Protein 1NU2 (pdb70)

Secondary structure (DSSP, 8-state):
-----HHHHHHHHSTT-EEEEEEEEEEEE-SSS--HHHHHHHHHHHHHHHHHHHTTT--PEEEEEEEETTEEEEEETTT--EEEEE-GGGEEEEEE-TT-TTEEEEEESSTT--EEEEEEESS-SHHHHHHHHHHHHHHHH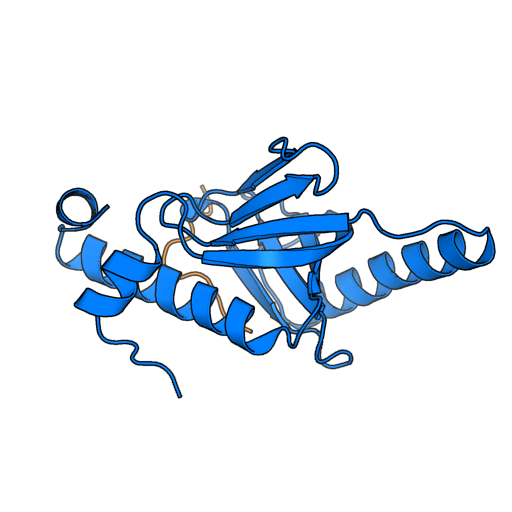HHHTT-HHHH-/-EE-TT----

Organism: Mus musculus (NCBI:txid10090)

InterPro domains:
  IPR006020 PTB/PI domain [PF00640] (61-167)
  IPR006020 PTB/PI domain [PS01179] (37-169)
  IPR006020 PTB/PI domain [SM00462] (37-171)
  IPR011993 PH-like domain superfamily [G3DSA:2.30.29.30] (23-174)
  IPR048559 Disabled homolog 1/2, sulfatide-binding motif [PF21792] (27-50)
  IPR048561 Disabled, phosphotyrosine-binding domain [cd01215] (25-174)

Sequence (162 aa):
GQDRSEATLIKRFKGEGVRYKAKLIGIDEVSAARGDKLCQDSMMKLKGVVAGARSKGEHKQKIFLT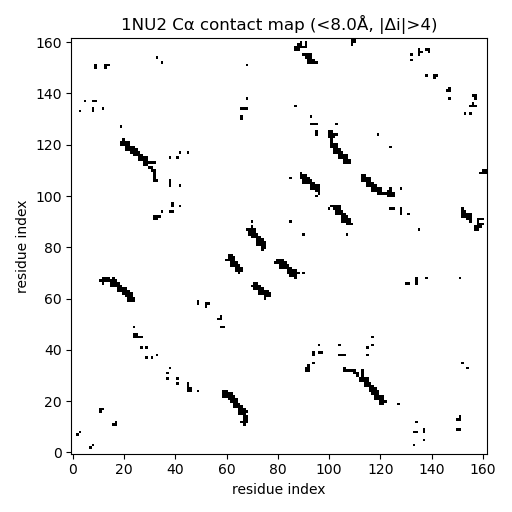ISFGGIKIFDEKTGALQHHHAVHEISYIAKDITDHRAFGYVCGKEGNHRFVAIKTAQAAEPVILDLRDLFQLIYELKQREELEKKANFDNPVYRKT

Structure (mmCIF, N/CA/C/O backbone):
data_1NU2
#
_entry.id   1NU2
#
_cell.length_a   36.270
_cell.length_b   45.984
_cell.length_c   89.808
_cell.angle_alpha   90.00
_cell.angle_beta   90.00
_cell.angle_gamma   90.00
#
_symmetry.space_group_name_H-M   'P 21 21 21'
#
loop_
_entity.id
_entity.type
_entity.pdbx_description
1 polymer 'Disabled homolog 1'
2 polymer 'peptide derived from murine Apolipoprotein E Receptor-2'
3 non-polymer D-MYO-INOSITOL-1,4,5-TRIPHOSPHATE
4 water water
#
loop_
_atom_site.group_PDB
_atom_site.id
_atom_site.type_symbol
_atom_site.label_atom_id
_atom_site.label_alt_id
_atom_site.label_comp_id
_atom_site.label_asym_id
_atom_site.label_entity_id
_atom_site.label_seq_id
_atom_site.pdbx_PDB_ins_code
_atom_site.Cartn_x
_atom_site.Cartn_y
_atom_site.Cartn_z
_atom_site.occupancy
_atom_site.B_iso_or_equiv
_atom_site.auth_seq_id
_atom_site.auth_comp_id
_atom_site.auth_asym_id
_atom_site.auth_atom_id
_atom_site.pdbx_PDB_model_num
ATOM 1 N N . GLY A 1 1 ? -16.846 6.763 12.930 1.00 35.66 23 GLY A N 1
ATOM 2 C CA . GLY A 1 1 ? -17.358 5.368 13.048 1.00 35.52 23 GLY A CA 1
ATOM 3 C C . GLY A 1 1 ? -17.365 4.656 11.709 1.00 36.12 23 GLY A C 1
ATOM 4 O O . GLY A 1 1 ? -18.395 4.570 11.036 1.00 35.69 23 GLY A O 1
ATOM 5 N N . GLN A 1 2 ? -16.210 4.136 11.317 1.00 35.61 24 GLN A N 1
ATOM 6 C CA . GLN A 1 2 ? -16.100 3.440 10.043 1.00 36.36 24 GLN A CA 1
ATOM 7 C C . GLN A 1 2 ? -16.441 1.966 10.159 1.00 33.70 24 GLN A C 1
ATOM 8 O O . GLN A 1 2 ? -16.365 1.380 11.238 1.00 34.35 24 GLN A O 1
ATOM 14 N N . ASP A 1 3 ? -16.832 1.376 9.037 1.00 33.02 25 ASP A N 1
ATOM 15 C CA . ASP A 1 3 ? -17.165 -0.038 8.991 1.00 31.63 25 ASP A CA 1
ATOM 16 C C . ASP A 1 3 ? -15.850 -0.814 8.958 1.00 29.49 25 ASP A C 1
ATOM 17 O O . ASP A 1 3 ? -14.985 -0.544 8.124 1.00 27.73 25 ASP A O 1
ATOM 22 N N . ARG A 1 4 ? -15.693 -1.765 9.871 1.00 26.62 26 ARG A N 1
ATOM 23 C CA . ARG A 1 4 ? -14.465 -2.543 9.924 1.00 25.77 26 ARG A CA 1
ATOM 24 C C . ARG A 1 4 ? -14.691 -4.017 9.619 1.00 23.40 26 ARG A C 1
ATOM 25 O O . ARG A 1 4 ? -13.970 -4.881 10.116 1.00 23.83 26 ARG A O 1
ATOM 33 N N . SER A 1 5 ? -15.698 -4.307 8.804 1.00 23.56 27 SER A N 1
ATOM 34 C CA . SER A 1 5 ? -15.974 -5.689 8.442 1.00 23.40 27 SER A CA 1
ATOM 35 C C . SER A 1 5 ? -14.800 -6.214 7.620 1.00 22.55 27 SER A C 1
ATOM 36 O O . SER A 1 5 ? -14.041 -5.439 7.036 1.00 20.48 27 SER A O 1
ATOM 39 N N . GLU A 1 6 ? -14.654 -7.531 7.572 1.00 22.69 28 GLU A N 1
ATOM 40 C CA . GLU A 1 6 ? -13.556 -8.139 6.833 1.00 22.97 28 GLU A CA 1
ATOM 41 C C . GLU A 1 6 ? -13.517 -7.733 5.357 1.00 21.59 28 GLU A C 1
ATOM 42 O O . GLU A 1 6 ? -12.466 -7.350 4.841 1.00 19.77 28 GLU A O 1
ATOM 48 N N . ALA A 1 7 ? -14.658 -7.816 4.678 1.00 20.91 29 ALA A N 1
ATOM 49 C CA . ALA A 1 7 ? -14.715 -7.465 3.263 1.00 21.13 29 ALA A CA 1
ATOM 50 C C . ALA A 1 7 ? -14.330 -6.005 3.036 1.00 20.92 29 ALA A C 1
ATOM 51 O O . ALA A 1 7 ? -13.641 -5.683 2.076 1.00 20.51 29 ALA A O 1
ATOM 53 N N . THR A 1 8 ? -14.763 -5.125 3.931 1.00 20.41 30 THR A N 1
ATOM 54 C CA . THR A 1 8 ? -14.451 -3.704 3.802 1.00 20.06 30 THR A CA 1
ATOM 55 C C . THR A 1 8 ? -12.967 -3.458 4.033 1.00 18.99 30 THR A C 1
ATOM 56 O O . THR A 1 8 ? -12.334 -2.718 3.281 1.00 20.24 30 THR A O 1
ATOM 60 N N . LEU A 1 9 ? -12.414 -4.075 5.073 1.00 15.77 31 LEU A N 1
ATOM 61 C CA . LEU A 1 9 ? -10.997 -3.913 5.377 1.00 16.61 31 LEU A CA 1
ATOM 62 C C . LEU A 1 9 ? -10.149 -4.397 4.206 1.00 15.89 31 LEU A C 1
ATOM 63 O O . LEU A 1 9 ? -9.167 -3.762 3.843 1.00 14.51 31 LEU A O 1
ATOM 68 N N . ILE A 1 10 ? -10.526 -5.524 3.613 1.00 15.94 32 ILE A N 1
ATOM 69 C CA . ILE A 1 10 ? -9.766 -6.049 2.489 1.00 17.04 32 ILE A CA 1
ATOM 70 C C . ILE A 1 10 ? -9.696 -5.020 1.365 1.00 17.76 32 ILE A C 1
ATOM 71 O O . ILE A 1 10 ? -8.624 -4.763 0.821 1.00 16.41 32 ILE A O 1
ATOM 76 N N . LYS A 1 11 ? -10.834 -4.425 1.014 1.00 18.80 33 LYS A N 1
ATOM 77 C CA . LYS A 1 11 ? -10.843 -3.420 -0.047 1.00 19.20 33 LYS A CA 1
ATOM 78 C C . LYS A 1 11 ? -10.044 -2.198 0.389 1.00 18.97 33 LYS A C 1
ATOM 79 O O . LYS A 1 11 ? -9.370 -1.551 -0.419 1.00 18.46 33 LYS A O 1
ATOM 85 N N . ARG A 1 12 ? -10.090 -1.911 1.684 1.00 18.66 34 ARG A N 1
ATOM 86 C CA . ARG A 1 12 ? -9.380 -0.770 2.236 1.00 16.46 34 ARG A CA 1
ATOM 87 C C . ARG A 1 12 ? -7.855 -0.900 2.125 1.00 16.88 34 ARG A C 1
ATOM 88 O O . ARG A 1 12 ? -7.180 0.040 1.713 1.00 14.61 34 ARG A O 1
ATOM 96 N N . PHE A 1 13 ? -7.314 -2.073 2.453 1.00 15.82 35 PHE A N 1
ATOM 97 C CA . PHE A 1 13 ? -5.864 -2.271 2.430 1.00 16.42 35 PHE A CA 1
ATOM 98 C C . PHE A 1 13 ? -5.229 -2.838 1.154 1.00 17.85 35 PHE A C 1
ATOM 99 O O . PHE A 1 13 ? -4.006 -2.867 1.028 1.00 18.19 35 PHE A O 1
ATOM 107 N N . LYS A 1 14 ? -6.039 -3.274 0.203 1.00 19.72 36 LYS A N 1
ATOM 108 C CA . LYS A 1 14 ? -5.492 -3.832 -1.028 1.00 21.09 36 LYS A CA 1
ATOM 109 C C . LYS A 1 14 ? -4.839 -2.753 -1.892 1.00 21.02 36 LYS A C 1
ATOM 110 O O . LYS A 1 14 ? -5.189 -1.574 -1.802 1.00 21.22 36 LYS A O 1
ATOM 116 N N . GLY A 1 15 ? -3.884 -3.164 -2.722 1.00 20.16 37 GLY A N 1
ATOM 117 C CA . GLY A 1 15 ? -3.209 -2.223 -3.600 1.00 21.01 37 GLY A CA 1
ATOM 118 C C . GLY A 1 15 ? -2.423 -1.165 -2.853 1.00 19.67 37 GLY A C 1
ATOM 119 O O . GLY A 1 15 ? -1.619 -1.482 -1.974 1.00 20.59 37 GLY A O 1
ATOM 120 N N . GLU A 1 16 ? -2.652 0.098 -3.198 1.00 19.17 38 GLU A N 1
ATOM 121 C CA . GLU A 1 16 ? -1.953 1.200 -2.544 1.00 20.18 38 GLU A CA 1
ATOM 122 C C . GLU A 1 16 ? -2.387 1.352 -1.088 1.00 17.41 38 GLU A C 1
ATOM 123 O O . GLU A 1 16 ? -1.663 1.921 -0.272 1.00 17.20 38 GLU A O 1
ATOM 129 N N . GLY A 1 17 ? -3.572 0.847 -0.771 1.00 15.58 39 GLY A N 1
ATOM 130 C CA . GLY A 1 17 ? -4.065 0.923 0.593 1.00 15.58 39 GLY A CA 1
ATOM 131 C C . GLY A 1 17 ? -4.549 2.290 1.028 1.00 15.13 39 GLY A C 1
ATOM 132 O O . GLY A 1 17 ? -5.074 3.058 0.224 1.00 14.03 39 GLY A O 1
ATOM 133 N N . VAL A 1 18 ? -4.355 2.599 2.307 1.00 14.19 40 VAL A N 1
ATOM 134 C CA . VAL A 1 18 ? -4.797 3.876 2.869 1.00 15.75 40 VAL A CA 1
ATOM 135 C C . VAL A 1 18 ? -3.648 4.873 2.960 1.00 14.87 40 VAL A C 1
ATOM 136 O O . VAL A 1 18 ? -2.587 4.555 3.485 1.00 14.62 40 VAL A O 1
ATOM 140 N N . ARG A 1 19 ? -3.857 6.087 2.461 1.00 14.73 41 ARG A N 1
ATOM 141 C CA . ARG A 1 19 ? -2.796 7.089 2.489 1.00 15.18 41 ARG A CA 1
ATOM 142 C C . ARG A 1 19 ? -3.090 8.210 3.480 1.00 13.85 41 ARG A C 1
ATOM 143 O O . ARG A 1 19 ? -4.208 8.714 3.540 1.00 13.11 41 ARG A O 1
ATOM 151 N N . TYR A 1 20 ? -2.078 8.581 4.260 1.00 12.51 42 TYR A N 1
ATOM 152 C CA . TYR A 1 20 ? -2.201 9.643 5.257 1.00 14.88 42 TYR A CA 1
ATOM 153 C C . TYR A 1 20 ? -1.113 10.694 5.106 1.00 16.14 42 TYR A C 1
ATOM 154 O O . TYR A 1 20 ? 0.051 10.366 4.860 1.00 16.49 42 TYR A O 1
ATOM 163 N N . LYS A 1 21 ? -1.498 11.957 5.263 1.00 15.63 43 LYS A N 1
ATOM 164 C CA . LYS A 1 21 ? -0.552 13.061 5.180 1.00 16.26 43 LYS A CA 1
ATOM 165 C C . LYS A 1 21 ? 0.134 13.176 6.545 1.00 14.77 43 LYS A C 1
ATOM 166 O O . LYS A 1 21 ? -0.504 13.006 7.585 1.00 15.03 43 LYS A O 1
ATOM 172 N N . ALA A 1 22 ? 1.434 13.452 6.546 1.00 15.42 44 ALA A N 1
ATOM 173 C CA . ALA A 1 22 ? 2.168 13.554 7.801 1.00 15.23 44 ALA A CA 1
ATOM 174 C C . ALA A 1 22 ? 3.568 14.127 7.630 1.00 15.88 44 ALA A C 1
ATOM 175 O O . ALA A 1 22 ? 3.940 14.598 6.557 1.00 14.74 44 ALA A O 1
ATOM 177 N N . LYS A 1 23 ? 4.332 14.082 8.716 1.00 16.26 45 LYS A N 1
ATOM 178 C CA . LYS A 1 23 ? 5.704 14.559 8.729 1.00 16.05 45 LYS A CA 1
ATOM 179 C C . LYS A 1 23 ? 6.521 13.524 9.480 1.00 16.63 45 LYS A C 1
ATOM 180 O O . LYS A 1 23 ? 6.046 12.938 10.450 1.00 15.32 45 LYS A O 1
ATOM 186 N N . LEU A 1 24 ? 7.740 13.278 9.013 1.00 15.97 46 LEU A N 1
ATOM 187 C CA . LEU A 1 24 ? 8.603 12.306 9.662 1.00 17.52 46 LEU A CA 1
ATOM 188 C C . LEU A 1 24 ? 9.300 12.971 10.837 1.00 17.22 46 LEU A C 1
ATOM 189 O O . LEU A 1 24 ? 10.008 13.957 10.664 1.00 17.82 46 LEU A O 1
ATOM 194 N N . ILE A 1 25 ? 9.082 12.448 12.037 1.00 16.28 47 ILE A N 1
ATOM 195 C CA . ILE A 1 25 ? 9.735 13.012 13.211 1.00 16.61 47 ILE A CA 1
ATOM 196 C C . ILE A 1 25 ? 11.182 12.530 13.202 1.00 16.29 47 ILE A C 1
ATOM 197 O O . ILE A 1 25 ? 12.106 13.322 13.383 1.00 14.99 47 ILE A O 1
ATOM 202 N N . GLY A 1 26 ? 11.369 11.231 12.969 1.00 16.56 48 GLY A N 1
ATOM 203 C CA . GLY A 1 26 ? 12.706 10.671 12.919 1.00 16.22 48 GLY A CA 1
ATOM 204 C C . GLY A 1 26 ? 12.714 9.169 13.121 1.00 17.54 48 GLY A C 1
ATOM 205 O O . GLY A 1 26 ? 11.681 8.564 13.385 1.00 18.26 48 GLY A O 1
ATOM 206 N N . ILE A 1 27 ? 13.884 8.560 12.978 1.00 17.52 49 ILE A N 1
ATOM 207 C CA . ILE A 1 27 ? 14.023 7.124 13.169 1.00 17.88 49 ILE A CA 1
ATOM 208 C C . ILE A 1 27 ? 15.147 6.913 14.177 1.00 18.54 49 ILE A C 1
ATOM 209 O O . ILE A 1 27 ? 16.256 7.426 14.007 1.00 18.62 49 ILE A O 1
ATOM 214 N N . ASP A 1 28 ? 14.847 6.143 15.217 1.00 20.15 50 ASP A N 1
ATOM 215 C CA . ASP A 1 28 ? 15.785 5.872 16.304 1.00 22.45 50 ASP A CA 1
ATOM 216 C C . ASP A 1 28 ? 16.056 4.374 16.437 1.00 22.53 50 ASP A C 1
ATOM 217 O O . ASP A 1 28 ? 15.164 3.556 16.238 1.00 23.53 50 ASP A O 1
ATOM 222 N N . GLU A 1 29 ? 17.287 4.015 16.776 1.00 23.22 51 GLU A N 1
ATOM 223 C CA . GLU A 1 29 ? 17.617 2.612 16.971 1.00 24.14 51 GLU A CA 1
ATOM 224 C C . GLU A 1 29 ? 17.241 2.279 18.417 1.00 24.11 51 GLU A C 1
ATOM 225 O O . GLU A 1 29 ? 17.570 3.029 19.339 1.00 23.58 51 GLU A O 1
ATOM 231 N N . VAL A 1 30 ? 16.510 1.185 18.612 1.00 23.58 52 VAL A N 1
ATOM 232 C CA . VAL A 1 30 ? 16.090 0.778 19.947 1.00 23.07 52 VAL A CA 1
ATOM 233 C C . VAL A 1 30 ? 16.556 -0.641 20.254 1.00 24.01 52 VAL A C 1
ATOM 234 O O . VAL A 1 30 ? 16.798 -1.436 19.342 1.00 25.08 52 VAL A O 1
ATOM 238 N N . SER A 1 31 ? 16.676 -0.956 21.541 1.00 23.98 53 SER A N 1
ATOM 239 C CA . SER A 1 31 ? 17.184 -2.259 21.967 1.00 24.69 53 SER A CA 1
ATOM 240 C C . SER A 1 31 ? 16.230 -3.446 21.984 1.00 24.72 53 SER A C 1
ATOM 241 O O . SER A 1 31 ? 16.676 -4.590 22.103 1.00 24.80 53 SER A O 1
ATOM 244 N N . ALA A 1 32 ? 14.931 -3.201 21.868 1.00 21.55 54 ALA A N 1
ATOM 245 C CA . ALA A 1 32 ? 13.973 -4.303 21.888 1.00 20.99 54 ALA A CA 1
ATOM 246 C C . ALA A 1 32 ? 12.921 -4.169 20.791 1.00 20.14 54 ALA A C 1
ATOM 247 O O . ALA A 1 32 ? 12.844 -3.143 20.121 1.00 20.25 54 ALA A O 1
ATOM 249 N N . ALA A 1 33 ? 12.112 -5.209 20.624 1.00 19.29 55 ALA A N 1
ATOM 250 C CA . ALA A 1 33 ? 11.070 -5.221 19.603 1.00 19.78 55 ALA A CA 1
ATOM 251 C C . ALA A 1 33 ? 9.757 -4.609 20.067 1.00 19.74 55 ALA A C 1
ATOM 252 O O . ALA A 1 33 ? 8.865 -4.362 19.254 1.00 18.12 55 ALA A O 1
ATOM 254 N N . ARG A 1 34 ? 9.633 -4.360 21.368 1.00 20.84 56 ARG A N 1
ATOM 255 C CA . ARG A 1 34 ? 8.391 -3.817 21.902 1.00 22.58 56 ARG A CA 1
ATOM 256 C C . ARG A 1 34 ? 8.557 -3.166 23.270 1.00 23.92 56 ARG A C 1
ATOM 257 O O . ARG A 1 34 ? 9.626 -3.232 23.880 1.00 24.16 56 ARG A O 1
ATOM 265 N N . GLY A 1 35 ? 7.485 -2.543 23.749 1.00 25.12 57 GLY A N 1
ATOM 266 C CA . GLY A 1 35 ? 7.530 -1.900 25.049 1.00 26.95 57 GLY A CA 1
ATOM 267 C C . GLY A 1 35 ? 7.016 -0.478 25.025 1.00 27.93 57 GLY A C 1
ATOM 268 O O . GLY A 1 35 ? 7.499 0.356 24.259 1.00 26.51 57 GLY A O 1
ATOM 269 N N . ASP A 1 36 ? 6.032 -0.205 25.874 1.00 28.31 58 ASP A N 1
ATOM 270 C CA . ASP A 1 36 ? 5.443 1.122 25.965 1.00 30.78 58 ASP A CA 1
ATOM 271 C C . ASP A 1 36 ? 6.502 2.149 26.345 1.00 29.16 58 ASP A C 1
ATOM 272 O O . ASP A 1 36 ? 6.650 3.175 25.689 1.00 28.42 58 ASP A O 1
ATOM 277 N N . LYS A 1 37 ? 7.245 1.861 27.405 1.00 29.78 59 LYS A N 1
ATOM 278 C CA . LYS A 1 37 ? 8.293 2.759 27.882 1.00 29.37 59 LYS A CA 1
ATOM 279 C C . LYS A 1 37 ? 9.383 2.941 26.827 1.00 28.53 59 LYS A C 1
ATOM 280 O O . LYS A 1 37 ? 9.848 4.053 26.585 1.00 28.48 59 LYS A O 1
ATOM 286 N N . LEU A 1 38 ? 9.790 1.837 26.213 1.00 27.33 60 LEU A N 1
ATOM 287 C CA . LEU A 1 38 ? 10.815 1.861 25.175 1.00 25.53 60 LEU A CA 1
ATOM 288 C C . LEU A 1 38 ? 10.453 2.867 24.082 1.00 24.30 60 LEU A C 1
ATOM 289 O O . LEU A 1 38 ? 11.280 3.681 23.671 1.00 22.73 60 LEU A O 1
ATOM 294 N N . CYS A 1 39 ? 9.208 2.817 23.620 1.00 22.87 61 CYS A N 1
ATOM 295 C CA . CYS A 1 39 ? 8.770 3.718 22.561 1.00 22.97 61 CYS A CA 1
ATOM 296 C C . CYS A 1 39 ? 8.593 5.158 23.015 1.00 21.77 61 CYS A C 1
ATOM 297 O O . CYS A 1 39 ? 8.915 6.087 22.280 1.00 19.13 61 CYS A O 1
ATOM 300 N N . GLN A 1 40 ? 8.073 5.354 24.220 1.00 23.03 62 GLN A N 1
ATOM 301 C CA . GLN A 1 40 ? 7.873 6.710 24.696 1.00 23.98 62 GLN A CA 1
ATOM 302 C C . GLN A 1 40 ? 9.213 7.409 24.894 1.00 22.66 62 GLN A C 1
ATOM 303 O O . GLN A 1 40 ? 9.346 8.590 24.580 1.00 22.81 62 GLN A O 1
ATOM 309 N N . ASP A 1 41 ? 10.206 6.680 25.400 1.00 24.13 63 ASP A N 1
ATOM 310 C CA . ASP A 1 41 ? 11.532 7.254 25.607 1.00 23.91 63 ASP A CA 1
ATOM 311 C C . ASP A 1 41 ? 12.148 7.613 24.255 1.00 24.31 63 ASP A C 1
ATOM 312 O O . ASP A 1 41 ? 12.787 8.660 24.108 1.00 22.87 63 ASP A O 1
ATOM 317 N N . SER A 1 42 ? 11.946 6.748 23.262 1.00 21.04 64 SER A N 1
ATOM 318 C CA . SER A 1 42 ? 12.482 6.990 21.928 1.00 21.17 64 SER A CA 1
ATOM 319 C C . SER A 1 42 ? 11.797 8.189 21.280 1.00 20.47 64 SER A C 1
ATOM 320 O O . SER A 1 42 ? 12.449 9.008 20.628 1.00 21.85 64 SER A O 1
ATOM 323 N N . MET A 1 43 ? 10.482 8.290 21.456 1.00 20.67 65 MET A N 1
ATOM 324 C CA . MET A 1 43 ? 9.721 9.399 20.882 1.00 19.76 65 MET A CA 1
ATOM 325 C C . MET A 1 43 ? 10.227 10.706 21.476 1.00 21.55 65 MET A C 1
ATOM 326 O O . MET A 1 43 ? 10.479 11.673 20.756 1.00 20.47 65 MET A O 1
ATOM 331 N N . MET A 1 44 ? 10.378 10.730 22.796 1.00 22.60 66 MET A N 1
ATOM 332 C CA . MET A 1 44 ? 10.849 11.929 23.483 1.00 26.36 66 MET A CA 1
ATOM 333 C C . MET A 1 44 ? 12.218 12.359 22.967 1.00 24.45 66 MET A C 1
ATOM 334 O O . MET A 1 44 ? 12.473 13.544 22.795 1.00 25.29 66 MET A O 1
ATOM 339 N N . LYS A 1 45 ? 13.091 11.390 22.711 1.00 25.68 67 LYS A N 1
ATOM 340 C CA . LYS A 1 45 ? 14.434 11.680 22.211 1.00 25.36 67 LYS A CA 1
ATOM 341 C C . LYS A 1 45 ? 14.378 12.278 20.806 1.00 25.22 67 LYS A C 1
ATOM 342 O O . LYS A 1 45 ? 14.977 13.322 20.533 1.00 22.70 67 LYS A O 1
ATOM 348 N N . LEU A 1 46 ? 13.650 11.613 19.916 1.00 23.77 68 LEU A N 1
ATOM 349 C CA . LEU A 1 46 ? 13.521 12.086 18.545 1.00 22.69 68 LEU A CA 1
ATOM 350 C C . LEU A 1 46 ? 12.904 13.476 18.499 1.00 22.82 68 LEU A C 1
ATOM 351 O O . LEU A 1 46 ? 13.326 14.315 17.713 1.00 23.29 68 LEU A O 1
ATOM 356 N N . LYS A 1 47 ? 11.906 13.730 19.340 1.00 24.02 69 LYS A N 1
ATOM 357 C CA . LYS A 1 47 ? 11.291 15.053 19.368 1.00 24.96 69 LYS A CA 1
ATOM 358 C C . LYS A 1 47 ? 12.288 16.066 19.912 1.00 24.89 69 LYS A C 1
ATOM 359 O O . LYS A 1 47 ? 12.320 17.216 19.471 1.00 26.77 69 LYS A O 1
ATOM 365 N N . GLY A 1 48 ? 13.109 15.635 20.864 1.00 24.09 70 GLY A N 1
ATOM 366 C CA . GLY A 1 48 ? 14.113 16.527 21.414 1.00 25.72 70 GLY A CA 1
ATOM 367 C C . GLY A 1 48 ? 15.023 17.004 20.294 1.00 25.50 70 GLY A C 1
ATOM 368 O O . GLY A 1 48 ? 15.390 18.177 20.226 1.00 26.56 70 GLY A O 1
ATOM 369 N N . VAL A 1 49 ? 15.381 16.089 19.398 1.00 26.24 71 VAL A N 1
ATOM 370 C CA . VAL A 1 49 ? 16.243 16.430 18.270 1.00 27.23 71 VAL A CA 1
ATOM 371 C C . VAL A 1 49 ? 15.516 17.399 17.343 1.00 27.77 71 VAL A C 1
ATOM 372 O O . VAL A 1 49 ? 16.088 18.394 16.891 1.00 27.46 71 VAL A O 1
ATOM 376 N N . VAL A 1 50 ? 14.251 17.105 17.064 1.00 27.04 72 VAL A N 1
ATOM 377 C CA . VAL A 1 50 ? 13.443 17.958 16.200 1.00 27.85 72 VAL A CA 1
ATOM 378 C C . VAL A 1 50 ? 13.381 19.379 16.753 1.00 28.67 72 VAL A C 1
ATOM 379 O O . VAL A 1 50 ? 13.537 20.349 16.014 1.00 28.04 72 VAL A O 1
ATOM 383 N N . ALA A 1 51 ? 13.148 19.496 18.057 1.00 28.97 73 ALA A N 1
ATOM 384 C CA . ALA A 1 51 ? 13.060 20.805 18.696 1.00 30.62 73 ALA A CA 1
ATOM 385 C C . ALA A 1 51 ? 14.375 21.560 18.554 1.00 31.65 73 ALA A C 1
ATOM 386 O O . ALA A 1 51 ? 14.384 22.768 18.319 1.00 31.89 73 ALA A O 1
ATOM 388 N N . GLY A 1 52 ? 15.483 20.840 18.692 1.00 32.23 74 GLY A N 1
ATOM 389 C CA . GLY A 1 52 ? 16.785 21.465 18.573 1.00 33.74 74 GLY A CA 1
ATOM 390 C C . GLY A 1 52 ? 17.062 21.968 17.169 1.00 33.91 74 GLY A C 1
ATOM 391 O O . GLY A 1 52 ? 17.738 22.976 16.985 1.00 33.25 74 GLY A O 1
ATOM 392 N N . ALA A 1 53 ? 16.542 21.262 16.172 1.00 35.13 75 ALA A N 1
ATOM 393 C CA . ALA A 1 53 ? 16.742 21.653 14.783 1.00 36.28 75 ALA A CA 1
ATOM 394 C C . ALA A 1 53 ? 15.802 22.794 14.419 1.00 37.06 75 ALA A C 1
ATOM 395 O O . ALA A 1 53 ? 16.144 23.655 13.606 1.00 36.96 75 ALA A O 1
ATOM 397 N N . ARG A 1 54 ? 14.617 22.796 15.023 1.00 38.41 76 ARG A N 1
ATOM 398 C CA . ARG A 1 54 ? 13.632 23.837 14.762 1.00 41.14 76 ARG A CA 1
ATOM 399 C C . ARG A 1 54 ? 14.127 25.176 15.296 1.00 42.12 76 ARG A C 1
ATOM 400 O O . ARG A 1 54 ? 13.845 26.227 14.718 1.00 41.08 76 ARG A O 1
ATOM 408 N N . SER A 1 55 ? 14.867 25.131 16.401 1.00 43.52 77 SER A N 1
ATOM 409 C CA . SER A 1 55 ? 15.412 26.347 16.996 1.00 44.21 77 SER A CA 1
ATOM 410 C C . SER A 1 55 ? 16.433 26.938 16.030 1.00 43.73 77 SER A C 1
ATOM 411 O O . SER A 1 55 ? 16.788 28.115 16.120 1.00 44.57 77 SER A O 1
ATOM 414 N N . LYS A 1 56 ? 16.905 26.105 15.109 1.00 43.10 78 LYS A N 1
ATOM 415 C CA . LYS A 1 56 ? 17.873 26.537 14.115 1.00 43.29 78 LYS A CA 1
ATOM 416 C C . LYS A 1 56 ? 17.175 26.754 12.776 1.00 42.21 78 LYS A C 1
ATOM 417 O O . LYS A 1 56 ? 17.821 26.874 11.736 1.00 42.71 78 LYS A O 1
ATOM 423 N N . GLY A 1 57 ? 15.847 26.793 12.816 1.00 40.77 79 GLY A N 1
ATOM 424 C CA . GLY A 1 57 ? 15.070 27.019 11.611 1.00 39.49 79 GLY A CA 1
ATOM 425 C C . GLY A 1 57 ? 14.834 25.822 10.710 1.00 38.36 79 GLY A C 1
ATOM 426 O O . GLY A 1 57 ? 14.481 25.997 9.543 1.00 38.61 79 GLY A O 1
ATOM 427 N N . GLU A 1 58 ? 15.029 24.613 11.227 1.00 36.93 80 GLU A N 1
ATOM 428 C CA . GLU A 1 58 ? 14.809 23.411 10.426 1.00 36.39 80 GLU A CA 1
ATOM 429 C C . GLU A 1 58 ? 13.364 22.947 10.567 1.00 33.82 80 GLU A C 1
ATOM 430 O O . GLU A 1 58 ? 12.657 23.343 11.496 1.00 33.95 80 GLU A O 1
ATOM 436 N N . HIS A 1 59 ? 12.924 22.107 9.639 1.00 29.55 81 HIS A N 1
ATOM 437 C CA . HIS A 1 59 ? 11.557 21.605 9.667 1.00 26.95 81 HIS A CA 1
ATOM 438 C C . HIS A 1 59 ? 11.544 20.110 9.394 1.00 24.73 81 HIS A C 1
ATOM 439 O O . HIS A 1 59 ? 12.443 19.580 8.738 1.00 24.12 81 HIS A O 1
ATOM 446 N N . LYS A 1 60 ? 10.521 19.434 9.898 1.00 21.74 82 LYS A N 1
ATOM 447 C CA . LYS A 1 60 ? 10.386 18.001 9.679 1.00 20.78 82 LYS A CA 1
ATOM 448 C C . LYS A 1 60 ? 10.025 17.761 8.222 1.00 19.80 82 LYS A C 1
ATOM 449 O O . LYS A 1 60 ? 9.325 18.570 7.601 1.00 18.53 82 LYS A O 1
ATOM 455 N N . GLN A 1 61 ? 10.504 16.650 7.673 1.00 18.64 83 GLN A N 1
ATOM 456 C CA . GLN A 1 61 ? 10.218 16.319 6.285 1.00 18.28 83 GLN A CA 1
ATOM 457 C C . GLN A 1 61 ? 8.729 16.045 6.092 1.00 17.54 83 GLN A C 1
ATOM 458 O O . GLN A 1 61 ? 8.116 15.334 6.890 1.00 18.84 83 GLN A O 1
ATOM 464 N N . LYS A 1 62 ? 8.148 16.619 5.044 1.00 16.62 84 LYS A N 1
ATOM 465 C CA . LYS A 1 62 ? 6.740 16.392 4.733 1.00 17.24 84 LYS A CA 1
ATOM 466 C C . LYS A 1 62 ? 6.648 15.062 3.989 1.00 15.42 84 LYS A C 1
ATOM 467 O O . LYS A 1 62 ? 7.360 14.839 3.013 1.00 14.96 84 LYS A O 1
ATOM 473 N N . ILE A 1 63 ? 5.771 14.180 4.452 1.00 14.58 85 ILE A N 1
ATOM 474 C CA . ILE A 1 63 ? 5.611 12.868 3.826 1.00 14.33 85 ILE A CA 1
ATOM 475 C C . ILE A 1 63 ? 4.154 12.460 3.763 1.00 15.14 85 ILE A C 1
ATOM 476 O O . ILE A 1 63 ? 3.268 13.175 4.210 1.00 14.81 85 ILE A O 1
ATOM 481 N N . PHE A 1 64 ? 3.922 11.299 3.169 1.00 16.90 86 PHE A N 1
ATOM 482 C CA . PHE A 1 64 ? 2.603 10.708 3.184 1.00 16.56 86 PHE A CA 1
ATOM 483 C C . PHE A 1 64 ? 2.921 9.230 3.344 1.00 17.64 86 PHE A C 1
ATOM 484 O O . PHE A 1 64 ? 3.847 8.699 2.708 1.00 17.28 86 PHE A O 1
ATOM 492 N N . LEU A 1 65 ? 2.233 8.589 4.278 1.00 14.36 87 LEU A N 1
ATOM 493 C CA . LEU A 1 65 ? 2.481 7.179 4.516 1.00 16.74 87 LEU A CA 1
ATOM 494 C C . LEU A 1 65 ? 1.271 6.369 4.121 1.00 16.22 87 LEU A C 1
ATOM 495 O O . LEU A 1 65 ? 0.136 6.845 4.187 1.00 17.60 87 LEU A O 1
ATOM 500 N N . THR A 1 66 ? 1.513 5.145 3.682 1.00 15.14 88 THR A N 1
ATOM 501 C CA . THR A 1 66 ? 0.415 4.289 3.301 1.00 13.62 88 THR A CA 1
ATOM 502 C C . THR A 1 66 ? 0.440 3.039 4.160 1.00 14.46 88 THR A C 1
ATOM 503 O O . THR A 1 66 ? 1.497 2.586 4.612 1.00 13.27 88 THR A O 1
ATOM 507 N N . ILE A 1 67 ? -0.752 2.514 4.392 1.00 13.31 89 ILE A N 1
ATOM 508 C CA . ILE A 1 67 ? -0.951 1.305 5.170 1.00 13.22 89 ILE A CA 1
ATOM 509 C C . ILE A 1 67 ? -1.636 0.380 4.174 1.00 11.50 89 ILE A C 1
ATOM 510 O O . ILE A 1 67 ? -2.718 0.690 3.668 1.00 12.47 89 ILE A O 1
ATOM 515 N N . SER A 1 68 ? -0.990 -0.738 3.867 1.00 13.03 90 SER A N 1
ATOM 516 C CA . SER A 1 68 ? -1.546 -1.687 2.910 1.00 12.55 90 S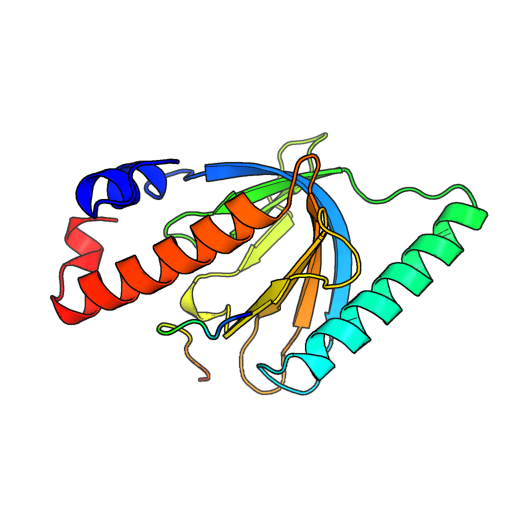ER A CA 1
ATOM 517 C C . SER A 1 68 ? -1.050 -3.086 3.243 1.00 12.52 90 SER A C 1
ATOM 518 O O . SER A 1 68 ? -0.336 -3.273 4.220 1.00 12.64 90 SER A O 1
ATOM 521 N N . PHE A 1 69 ? -1.422 -4.070 2.433 1.00 12.80 91 PHE A N 1
ATOM 522 C CA . PHE A 1 69 ? -0.959 -5.427 2.695 1.00 14.91 91 P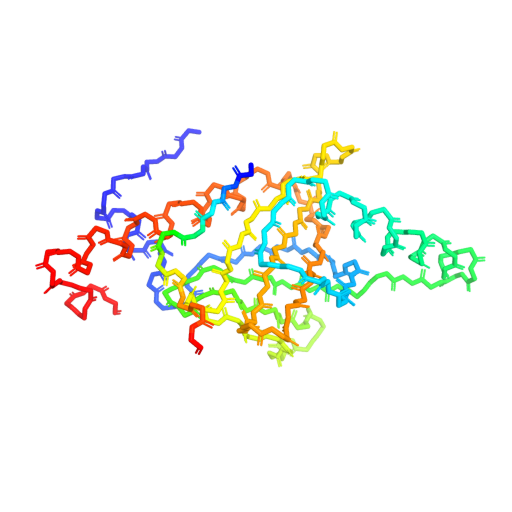HE A CA 1
ATOM 523 C C . PHE A 1 69 ? 0.560 -5.460 2.565 1.00 14.93 91 PHE A C 1
ATOM 524 O O . PHE A 1 69 ? 1.214 -6.410 3.000 1.00 15.91 91 PHE A O 1
ATOM 532 N N . GLY A 1 70 ? 1.116 -4.401 1.979 1.00 13.25 92 GLY A N 1
ATOM 533 C CA . GLY A 1 70 ? 2.557 -4.307 1.824 1.00 14.27 92 GLY A CA 1
ATOM 534 C C . GLY A 1 70 ? 3.197 -3.707 3.065 1.00 13.81 92 GLY A C 1
ATOM 535 O O . GLY A 1 70 ? 4.401 -3.468 3.109 1.00 14.82 92 GLY A O 1
ATOM 536 N N . GLY A 1 71 ? 2.386 -3.459 4.086 1.00 13.50 93 GLY A N 1
ATOM 537 C CA . GLY A 1 71 ? 2.913 -2.893 5.317 1.00 13.60 93 GLY A CA 1
ATOM 538 C C . GLY A 1 71 ? 2.812 -1.383 5.339 1.00 13.09 93 GLY A C 1
ATOM 539 O O . GLY A 1 71 ? 1.834 -0.812 4.856 1.00 13.63 93 GLY A O 1
ATOM 540 N N . ILE A 1 72 ? 3.823 -0.736 5.909 1.00 12.53 94 ILE A N 1
ATOM 541 C CA . ILE A 1 72 ? 3.870 0.718 5.984 1.00 11.74 94 ILE A CA 1
ATOM 542 C C . ILE A 1 72 ? 4.918 1.254 5.015 1.00 13.36 94 ILE A C 1
ATOM 543 O O . ILE A 1 72 ? 6.071 0.815 5.031 1.00 12.13 94 ILE A O 1
ATOM 548 N N . LYS A 1 73 ? 4.512 2.194 4.166 1.00 13.43 95 LYS A N 1
ATOM 549 C CA . LYS A 1 73 ? 5.432 2.805 3.221 1.00 13.84 95 LYS A CA 1
ATOM 550 C C . LYS A 1 73 ? 5.441 4.309 3.459 1.00 15.46 95 LYS A C 1
ATOM 551 O O . LYS A 1 73 ? 4.392 4.910 3.680 1.00 15.01 95 LYS A O 1
ATOM 557 N N . ILE A 1 74 ? 6.624 4.909 3.435 1.00 13.83 96 ILE A N 1
ATOM 558 C CA . ILE A 1 74 ? 6.734 6.351 3.637 1.00 13.32 96 ILE A CA 1
ATOM 559 C C . ILE A 1 74 ? 7.237 6.971 2.345 1.00 13.85 96 ILE A C 1
ATOM 560 O O . ILE A 1 74 ? 8.282 6.579 1.816 1.00 13.07 96 ILE A O 1
ATOM 565 N N . PHE A 1 75 ? 6.468 7.919 1.821 1.00 13.39 97 PHE A N 1
ATOM 566 C CA . PHE A 1 75 ? 6.823 8.596 0.580 1.00 12.82 97 PHE A CA 1
ATOM 567 C C . PHE A 1 75 ? 7.123 10.071 0.831 1.00 14.70 97 PHE A C 1
ATOM 568 O O . PHE A 1 75 ? 6.498 10.706 1.679 1.00 14.15 97 PHE A O 1
ATOM 576 N N . ASP A 1 76 ? 8.083 10.616 0.093 1.00 15.16 98 ASP A N 1
ATOM 577 C CA . ASP A 1 76 ? 8.408 12.033 0.224 1.00 13.61 98 ASP A CA 1
ATOM 578 C C . ASP A 1 76 ? 7.251 12.772 -0.448 1.00 11.82 98 ASP A C 1
ATOM 579 O O . ASP A 1 76 ? 6.899 12.455 -1.579 1.00 12.40 98 ASP A O 1
ATOM 584 N N . GLU A 1 77 ? 6.661 13.753 0.230 1.00 12.50 99 GLU A N 1
ATOM 585 C CA . GLU A 1 77 ? 5.516 14.464 -0.338 1.00 14.97 99 GLU A CA 1
ATOM 586 C C . GLU A 1 77 ? 5.807 15.265 -1.602 1.00 14.31 99 GLU A C 1
ATOM 587 O O . GLU A 1 77 ? 5.057 15.193 -2.577 1.00 14.66 99 GLU A O 1
ATOM 593 N N . LYS A 1 78 ? 6.895 16.025 -1.584 1.00 14.85 100 LYS A N 1
ATOM 594 C CA . LYS A 1 78 ? 7.269 16.857 -2.720 1.00 14.58 100 LYS A CA 1
ATOM 595 C C . LYS A 1 78 ? 7.531 16.109 -4.030 1.00 16.57 100 LYS A C 1
ATOM 596 O O . LYS A 1 78 ? 7.205 16.612 -5.109 1.00 16.78 100 LYS A O 1
ATOM 602 N N . THR A 1 79 ? 8.109 14.914 -3.942 1.00 16.31 101 THR A N 1
ATOM 603 C CA . THR A 1 79 ? 8.424 14.132 -5.144 1.00 14.85 101 THR A CA 1
ATOM 604 C C . THR A 1 79 ? 7.589 12.866 -5.333 1.00 15.93 101 THR A C 1
ATOM 605 O O . THR A 1 79 ? 7.547 12.307 -6.434 1.00 15.78 101 THR A O 1
ATOM 609 N N . GLY A 1 80 ? 6.948 12.406 -4.264 1.00 15.54 102 GLY A N 1
ATOM 610 C CA . GLY A 1 80 ? 6.155 11.191 -4.354 1.00 16.52 102 GLY A CA 1
ATOM 611 C C . GLY A 1 80 ? 6.997 9.925 -4.325 1.00 16.16 102 GLY A C 1
ATOM 612 O O . GLY A 1 80 ? 6.467 8.825 -4.463 1.00 18.23 102 GLY A O 1
ATOM 613 N N . ALA A 1 81 ? 8.308 10.068 -4.143 1.00 15.61 103 ALA A N 1
ATOM 614 C CA . ALA A 1 81 ? 9.203 8.908 -4.132 1.00 16.95 103 ALA A CA 1
ATOM 615 C C . ALA A 1 81 ? 9.170 8.100 -2.837 1.00 16.00 103 ALA A C 1
ATOM 616 O O . ALA A 1 81 ? 9.124 8.654 -1.742 1.00 15.54 103 ALA A O 1
ATOM 618 N N . LEU A 1 82 ? 9.207 6.781 -2.975 1.00 14.91 104 LEU A N 1
ATOM 619 C CA . LEU A 1 82 ? 9.196 5.892 -1.822 1.00 16.66 104 LEU A CA 1
ATOM 620 C C . LEU A 1 82 ? 10.530 6.024 -1.097 1.00 16.46 104 LEU A C 1
ATOM 621 O O . LEU A 1 82 ? 11.584 5.895 -1.712 1.00 16.63 104 LEU A O 1
ATOM 626 N N . GLN A 1 83 ? 10.501 6.281 0.206 1.00 15.61 105 GLN A N 1
ATOM 627 C CA . GLN A 1 83 ? 11.753 6.418 0.937 1.00 17.43 105 GLN A CA 1
ATOM 628 C C . GLN A 1 83 ? 11.982 5.344 1.986 1.00 16.79 105 GLN A C 1
ATOM 629 O O . GLN A 1 83 ? 13.120 5.028 2.323 1.00 16.34 105 GLN A O 1
ATOM 635 N N . HIS A 1 84 ? 10.897 4.792 2.509 1.00 15.08 106 HIS A N 1
ATOM 636 C CA . HIS A 1 84 ? 10.992 3.763 3.530 1.00 16.94 106 HIS A CA 1
ATOM 637 C C . HIS A 1 84 ? 9.872 2.770 3.290 1.00 17.58 106 HIS A C 1
ATOM 638 O O . HIS A 1 84 ? 8.750 3.149 2.946 1.00 17.11 106 HIS A O 1
ATOM 645 N N . HIS A 1 85 ? 10.182 1.496 3.465 1.00 16.86 107 HIS A N 1
ATOM 646 C CA . HIS A 1 85 ? 9.189 0.456 3.274 1.00 15.74 107 HIS A CA 1
ATOM 647 C C . HIS A 1 85 ? 9.423 -0.600 4.343 1.00 16.21 107 HIS A C 1
ATOM 648 O O . HIS A 1 85 ? 10.485 -1.213 4.405 1.00 14.02 107 HIS A O 1
ATOM 655 N N . HIS A 1 86 ? 8.443 -0.770 5.220 1.00 14.23 108 HIS A N 1
ATOM 656 C CA . HIS A 1 86 ? 8.554 -1.758 6.277 1.00 14.40 108 HIS A CA 1
ATOM 657 C C . HIS A 1 86 ? 7.403 -2.737 6.119 1.00 14.54 108 HIS A C 1
ATOM 658 O O . HIS A 1 86 ? 6.245 -2.385 6.324 1.00 15.05 108 HIS A O 1
ATOM 665 N N . ALA A 1 87 ? 7.728 -3.962 5.717 1.00 15.50 109 ALA A N 1
ATOM 666 C CA . ALA A 1 87 ? 6.713 -4.987 5.499 1.00 16.50 109 ALA A CA 1
ATOM 667 C C . ALA A 1 87 ? 6.012 -5.372 6.793 1.00 15.55 109 ALA A C 1
ATOM 668 O O . ALA A 1 87 ? 6.547 -5.198 7.885 1.00 13.56 109 ALA A O 1
ATOM 670 N N . VAL A 1 88 ? 4.800 -5.899 6.657 1.00 17.20 110 VAL A N 1
ATOM 671 C CA . VAL A 1 88 ? 4.014 -6.305 7.811 1.00 17.10 110 VAL A CA 1
ATOM 672 C C . VAL A 1 88 ? 4.816 -7.196 8.764 1.00 17.30 110 VAL A C 1
ATOM 673 O O . VAL A 1 88 ? 4.800 -6.987 9.983 1.00 16.86 110 VAL A O 1
ATOM 677 N N . HIS A 1 89 ? 5.543 -8.165 8.215 1.00 16.09 111 HIS A N 1
ATOM 678 C CA . HIS A 1 89 ? 6.309 -9.080 9.058 1.00 18.75 111 HIS A CA 1
ATOM 679 C C . HIS A 1 89 ? 7.497 -8.459 9.797 1.00 17.71 111 HIS A C 1
ATOM 680 O O . HIS A 1 89 ? 8.046 -9.085 10.709 1.00 16.58 111 HIS A O 1
ATOM 687 N N . GLU A 1 90 ? 7.887 -7.243 9.413 1.00 16.52 112 GLU A N 1
ATOM 688 C CA . GLU A 1 90 ? 9.010 -6.544 10.047 1.00 17.80 112 GLU A CA 1
ATOM 689 C C . GLU A 1 90 ? 8.548 -5.563 11.125 1.00 16.80 112 GLU A C 1
ATOM 690 O O . GLU A 1 90 ? 9.369 -5.015 11.856 1.00 17.37 112 GLU A O 1
ATOM 696 N N . ILE A 1 91 ? 7.246 -5.315 11.199 1.00 14.56 113 ILE A N 1
ATOM 697 C CA . ILE A 1 91 ? 6.715 -4.387 12.192 1.00 14.81 113 ILE A CA 1
ATOM 698 C C . ILE A 1 91 ? 6.341 -5.194 13.424 1.00 14.57 113 ILE A C 1
ATOM 699 O O . ILE A 1 91 ? 5.509 -6.090 13.352 1.00 14.49 113 ILE A O 1
ATOM 704 N N . SER A 1 92 ? 6.940 -4.865 14.559 1.00 15.37 114 SER A N 1
ATOM 705 C CA . SER A 1 92 ? 6.661 -5.623 15.768 1.00 17.14 114 SER A CA 1
ATOM 706 C C . SER A 1 92 ? 5.744 -4.973 16.798 1.00 17.64 114 SER A C 1
ATOM 707 O O . SER A 1 92 ? 5.071 -5.674 17.556 1.00 16.49 114 SER A O 1
ATOM 710 N N . TYR A 1 93 ? 5.684 -3.646 16.816 1.00 15.73 115 TYR A N 1
ATOM 711 C CA . TYR A 1 93 ? 4.894 -2.982 17.848 1.00 17.13 115 TYR A CA 1
ATOM 712 C C . TYR A 1 93 ? 4.457 -1.581 17.418 1.00 16.80 115 TYR A C 1
ATOM 713 O O . TYR A 1 93 ? 5.228 -0.847 16.801 1.00 17.20 115 TYR A O 1
ATOM 722 N N . ILE A 1 94 ? 3.218 -1.220 17.734 1.00 16.11 116 ILE A N 1
ATOM 723 C CA . ILE A 1 94 ? 2.701 0.104 17.398 1.00 17.36 116 ILE A CA 1
ATOM 724 C C . ILE A 1 94 ? 2.474 0.854 18.700 1.00 17.20 116 ILE A C 1
ATOM 725 O O . ILE A 1 94 ? 1.941 0.295 19.659 1.00 16.94 116 ILE A O 1
ATOM 730 N N . ALA A 1 95 ? 2.870 2.118 18.743 1.00 19.08 117 ALA A N 1
ATOM 731 C CA . ALA A 1 95 ? 2.699 2.886 19.964 1.00 20.84 117 ALA A CA 1
ATOM 732 C C . ALA A 1 95 ? 2.246 4.312 19.710 1.00 23.12 117 ALA A C 1
ATOM 733 O O . ALA A 1 95 ? 2.814 5.018 18.880 1.00 22.79 117 ALA A O 1
ATOM 735 N N . LYS A 1 96 ? 1.218 4.736 20.435 1.00 24.17 118 LYS A N 1
ATOM 736 C CA . LYS A 1 96 ? 0.733 6.095 20.300 1.00 26.91 118 LYS A CA 1
ATOM 737 C C . LYS A 1 96 ? 1.558 6.943 21.251 1.00 27.53 118 LYS A C 1
ATOM 738 O O . LYS A 1 96 ? 2.096 6.441 22.237 1.00 27.99 118 LYS A O 1
ATOM 744 N N . ASP A 1 97 ? 1.673 8.225 20.940 1.00 26.79 119 ASP A N 1
ATOM 745 C CA . ASP A 1 97 ? 2.416 9.150 21.778 1.00 27.63 119 ASP A CA 1
ATOM 746 C C . ASP A 1 97 ? 1.401 9.676 22.797 1.00 27.42 119 ASP A C 1
ATOM 747 O O . ASP A 1 97 ? 0.521 10.458 22.447 1.00 24.96 119 ASP A O 1
ATOM 752 N N . ILE A 1 98 ? 1.515 9.233 24.047 1.00 28.82 120 ILE A N 1
ATOM 753 C CA . ILE A 1 98 ? 0.578 9.661 25.083 1.00 28.82 120 ILE A CA 1
ATOM 754 C C . ILE A 1 98 ? 0.614 11.153 25.374 1.00 27.42 120 ILE A C 1
ATOM 755 O O . ILE A 1 98 ? -0.250 11.669 26.077 1.00 26.39 120 ILE A O 1
ATOM 760 N N . THR A 1 99 ? 1.601 11.849 24.824 1.00 26.49 121 THR A N 1
ATOM 761 C CA . THR A 1 99 ? 1.707 13.288 25.039 1.00 26.09 121 THR A CA 1
ATOM 762 C C . THR A 1 99 ? 1.288 14.063 23.796 1.00 24.73 121 THR A C 1
ATOM 763 O O . THR A 1 99 ? 1.271 15.291 23.810 1.00 22.79 121 THR A O 1
ATOM 767 N N . ASP A 1 100 ? 0.948 13.353 22.721 1.00 24.58 122 ASP A N 1
ATOM 768 C CA . ASP A 1 100 ? 0.584 14.020 21.471 1.00 23.27 122 ASP A CA 1
ATOM 769 C C . ASP A 1 100 ? -0.466 13.234 20.689 1.00 23.65 122 ASP A C 1
ATOM 770 O O . ASP A 1 100 ? -0.175 12.158 20.161 1.00 21.82 122 ASP A O 1
ATOM 775 N N . HIS A 1 101 ? -1.683 13.768 20.597 1.00 22.38 123 HIS A N 1
ATOM 776 C CA . HIS A 1 101 ? -2.725 13.058 19.869 1.00 22.65 123 HIS A CA 1
ATOM 777 C C . HIS A 1 101 ? -2.492 13.071 18.356 1.00 20.83 123 HIS A C 1
ATOM 778 O O . HIS A 1 101 ? -3.258 12.469 17.607 1.00 20.59 123 HIS A O 1
ATOM 785 N N . ARG A 1 102 ? -1.433 13.747 17.911 1.00 17.58 124 ARG A N 1
ATOM 786 C CA . ARG A 1 102 ? -1.113 13.812 16.486 1.00 18.51 124 ARG A CA 1
ATOM 787 C C . ARG A 1 102 ? 0.235 13.169 16.160 1.00 16.40 124 ARG A C 1
ATOM 788 O O . ARG A 1 102 ? 0.895 13.549 15.201 1.00 16.73 124 ARG A O 1
ATOM 796 N N . ALA A 1 103 ? 0.649 12.206 16.974 1.00 16.09 125 ALA A N 1
ATOM 797 C CA . ALA A 1 103 ? 1.906 11.514 16.728 1.00 16.10 125 ALA A CA 1
ATOM 798 C C . ALA A 1 103 ? 1.828 10.075 17.217 1.00 16.70 125 ALA A C 1
ATOM 799 O O . ALA A 1 103 ? 1.092 9.762 18.156 1.00 16.44 125 ALA A O 1
ATOM 801 N N . PHE A 1 104 ? 2.572 9.199 16.548 1.00 16.78 126 PHE A N 1
ATOM 802 C CA . PHE A 1 104 ? 2.631 7.788 16.898 1.00 14.70 126 PHE A CA 1
ATOM 803 C C . PHE A 1 104 ? 3.928 7.261 16.302 1.00 14.93 126 PHE A C 1
ATOM 804 O O . PHE A 1 104 ? 4.620 7.975 15.573 1.00 14.51 126 PHE A O 1
ATOM 812 N N . GLY A 1 105 ? 4.264 6.019 16.619 1.00 13.60 127 GLY A N 1
ATOM 813 C CA . GLY A 1 105 ? 5.478 5.446 16.077 1.00 14.34 127 GLY A CA 1
ATOM 814 C C . GLY A 1 105 ? 5.344 3.944 16.038 1.00 15.16 127 GLY A C 1
ATOM 815 O O . GLY A 1 105 ? 4.368 3.393 16.545 1.00 15.87 127 GLY A O 1
ATOM 816 N N . TYR A 1 106 ? 6.317 3.275 15.439 1.00 14.35 128 TYR A N 1
ATOM 817 C CA . TYR A 1 106 ? 6.284 1.820 15.367 1.00 15.35 128 TYR A CA 1
ATOM 818 C C . TYR A 1 106 ? 7.695 1.271 15.374 1.00 15.10 128 TYR A C 1
ATOM 819 O O . TYR A 1 106 ? 8.627 1.929 14.915 1.00 15.18 128 TYR A O 1
ATOM 828 N N . VAL A 1 107 ? 7.855 0.068 15.914 1.00 14.73 129 VAL A N 1
ATOM 829 C CA . VAL A 1 107 ? 9.166 -0.557 15.967 1.00 13.61 129 VAL A CA 1
ATOM 830 C C . VAL A 1 107 ? 9.247 -1.564 14.833 1.00 13.19 129 VAL A C 1
ATOM 831 O O . VAL A 1 107 ? 8.340 -2.368 14.659 1.00 13.68 129 VAL A O 1
ATOM 835 N N . CYS A 1 108 ? 10.315 -1.507 14.045 1.00 12.25 130 CYS A N 1
ATOM 836 C CA . CYS A 1 108 ? 10.467 -2.439 12.941 1.00 15.23 130 CYS A CA 1
ATOM 837 C C . CYS A 1 108 ? 11.874 -3.039 12.915 1.00 16.44 130 CYS A C 1
ATOM 838 O O . CYS A 1 108 ? 12.789 -2.525 13.561 1.00 18.42 130 CYS A O 1
ATOM 841 N N . GLY A 1 109 ? 12.029 -4.132 12.173 1.00 16.80 131 GLY A N 1
ATOM 842 C CA . GLY A 1 109 ? 13.316 -4.796 12.073 1.00 18.05 131 GLY A CA 1
ATOM 843 C C . GLY A 1 109 ? 13.334 -6.137 12.786 1.00 19.93 131 GLY A C 1
ATOM 844 O O . GLY A 1 109 ? 12.442 -6.436 13.579 1.00 18.37 131 GLY A O 1
ATOM 845 N N . LYS A 1 110 ? 14.340 -6.956 12.488 1.00 20.82 132 LYS A N 1
ATOM 846 C CA . LYS A 1 110 ? 14.490 -8.263 13.126 1.00 25.23 132 LYS A CA 1
ATOM 847 C C . LYS A 1 110 ? 15.326 -8.091 14.389 1.00 27.00 132 LYS A C 1
ATOM 848 O O . LYS A 1 110 ? 15.794 -6.992 14.689 1.00 26.50 132 LYS A O 1
ATOM 854 N N . GLU A 1 111 ? 15.526 -9.182 15.122 1.00 29.72 133 GLU A N 1
ATOM 855 C CA . GLU A 1 111 ? 16.310 -9.140 16.350 1.00 30.94 133 GLU A CA 1
ATOM 856 C C . GLU A 1 111 ? 17.673 -8.491 16.110 1.00 30.24 133 GLU A C 1
ATOM 857 O O . GLU A 1 111 ? 18.355 -8.799 15.134 1.00 30.59 133 GLU A O 1
ATOM 863 N N . GLY A 1 112 ? 18.061 -7.589 17.005 1.00 29.46 134 GLY A N 1
ATOM 864 C CA . GLY A 1 112 ? 19.342 -6.918 16.876 1.00 29.14 134 GLY A CA 1
ATOM 865 C C . GLY A 1 112 ? 19.344 -5.728 15.929 1.00 27.88 134 GLY A C 1
ATOM 866 O O . GLY A 1 112 ? 20.350 -5.028 15.823 1.00 27.95 134 GLY A O 1
ATOM 867 N N . ASN A 1 113 ? 18.226 -5.493 15.245 1.00 25.67 135 ASN A N 1
ATOM 868 C CA . ASN A 1 113 ? 18.135 -4.376 14.304 1.00 24.06 135 ASN A CA 1
ATOM 869 C C . ASN A 1 113 ? 16.813 -3.619 14.452 1.00 23.01 135 ASN A C 1
ATOM 870 O O . ASN A 1 113 ? 16.225 -3.185 13.460 1.00 23.12 135 ASN A O 1
ATOM 875 N N . HIS A 1 114 ? 16.353 -3.455 15.688 1.00 20.76 136 HIS A N 1
ATOM 876 C CA . HIS A 1 114 ? 15.099 -2.757 15.944 1.00 20.29 136 HIS A CA 1
ATOM 877 C C . HIS A 1 114 ? 15.242 -1.246 15.824 1.00 18.98 136 HIS A C 1
ATOM 878 O O . HIS A 1 114 ? 16.198 -0.656 16.328 1.00 17.15 136 HIS A O 1
ATOM 885 N N . ARG A 1 115 ? 14.278 -0.629 15.153 1.00 18.34 137 ARG A N 1
ATOM 886 C CA . ARG A 1 115 ? 14.271 0.817 14.978 1.00 18.95 137 ARG A CA 1
ATOM 887 C C . ARG A 1 115 ? 12.871 1.342 15.259 1.00 17.34 137 ARG A C 1
ATOM 888 O O . ARG A 1 115 ? 11.882 0.694 14.918 1.00 18.51 137 ARG A O 1
ATOM 896 N N . PHE A 1 116 ? 12.795 2.499 15.908 1.00 16.29 138 PHE A N 1
ATOM 897 C CA . PHE A 1 116 ? 11.512 3.122 16.197 1.00 15.15 138 PHE A CA 1
ATOM 898 C C . PHE A 1 116 ? 11.338 4.264 15.201 1.00 14.38 138 PHE A C 1
ATOM 899 O O . PHE A 1 116 ? 12.159 5.178 15.147 1.00 16.06 138 PHE A O 1
ATOM 907 N N . VAL A 1 117 ? 10.275 4.191 14.409 1.00 14.57 139 VAL A N 1
ATOM 908 C CA . VAL A 1 117 ? 9.965 5.210 13.418 1.00 13.42 139 VAL A CA 1
ATOM 909 C C . VAL A 1 117 ? 8.871 6.089 14.016 1.00 14.59 139 VAL A C 1
ATOM 910 O O . VAL A 1 117 ? 7.804 5.590 14.365 1.00 16.11 139 VAL A O 1
ATOM 914 N N . ALA A 1 118 ? 9.139 7.388 14.131 1.00 14.95 140 ALA A N 1
ATOM 915 C CA . ALA A 1 118 ? 8.193 8.336 14.730 1.00 13.24 140 ALA A CA 1
ATOM 916 C C . ALA A 1 118 ? 7.522 9.223 13.689 1.00 14.30 140 ALA A C 1
ATOM 917 O O . ALA A 1 118 ? 8.197 9.870 12.890 1.00 15.48 140 ALA A O 1
ATOM 919 N N . ILE A 1 119 ? 6.192 9.275 13.733 1.00 13.81 141 ILE A N 1
ATOM 920 C CA . ILE A 1 119 ? 5.411 10.039 12.766 1.00 14.32 141 ILE A CA 1
ATOM 921 C C . ILE A 1 119 ? 4.504 11.116 13.383 1.00 13.99 141 ILE A C 1
ATOM 922 O O . ILE A 1 119 ? 3.828 10.873 14.380 1.00 15.87 141 ILE A O 1
ATOM 927 N N . LYS A 1 120 ? 4.483 12.298 12.771 1.00 15.15 142 LYS A N 1
ATOM 928 C CA . LYS A 1 120 ? 3.609 13.389 13.217 1.00 17.07 142 LYS A CA 1
ATOM 929 C C . LYS A 1 120 ? 2.509 13.520 12.162 1.00 15.91 142 LYS A C 1
ATOM 930 O O . LYS A 1 120 ? 2.724 14.109 11.103 1.00 17.41 142 LYS A O 1
ATOM 936 N N . THR A 1 121 ? 1.331 12.978 12.450 1.00 15.74 143 THR A N 1
ATOM 937 C CA . THR A 1 121 ? 0.220 13.018 11.500 1.00 15.75 143 THR A CA 1
ATOM 938 C C . THR A 1 121 ? -0.381 14.416 11.328 1.00 16.96 143 THR A C 1
ATOM 939 O O . THR A 1 121 ? -0.365 15.229 12.259 1.00 17.65 143 THR A O 1
ATOM 943 N N . ALA A 1 122 ? -0.904 14.694 10.134 1.00 17.59 144 ALA A N 1
ATOM 944 C CA . ALA A 1 122 ? -1.515 15.993 9.848 1.00 19.69 144 ALA A CA 1
ATOM 945 C C . ALA A 1 122 ? -2.778 16.114 10.688 1.00 20.97 144 ALA A C 1
ATOM 946 O O . ALA A 1 122 ? -3.026 17.140 11.324 1.00 21.89 144 ALA A O 1
ATOM 948 N N . GLN A 1 123 ? -3.581 15.058 10.666 1.00 22.02 145 GLN A N 1
ATOM 949 C CA . GLN A 1 123 ? -4.813 15.000 11.447 1.00 24.05 145 GLN A CA 1
ATOM 950 C C . GLN A 1 123 ? -4.505 14.117 12.660 1.00 23.20 145 GLN A C 1
ATOM 951 O O . GLN A 1 123 ? -3.336 13.845 12.938 1.00 22.11 145 GLN A O 1
ATOM 957 N N . ALA A 1 124 ? -5.531 13.671 13.380 1.00 20.61 146 ALA A N 1
ATOM 958 C CA . ALA A 1 124 ? -5.315 12.826 14.556 1.00 22.17 146 ALA A CA 1
ATOM 959 C C . ALA A 1 124 ? -4.613 11.516 14.185 1.00 20.07 146 ALA A C 1
ATOM 960 O O . ALA A 1 124 ? -4.829 10.977 13.106 1.00 21.68 146 ALA A O 1
ATOM 962 N N . ALA A 1 125 ? -3.783 11.000 15.088 1.00 19.96 14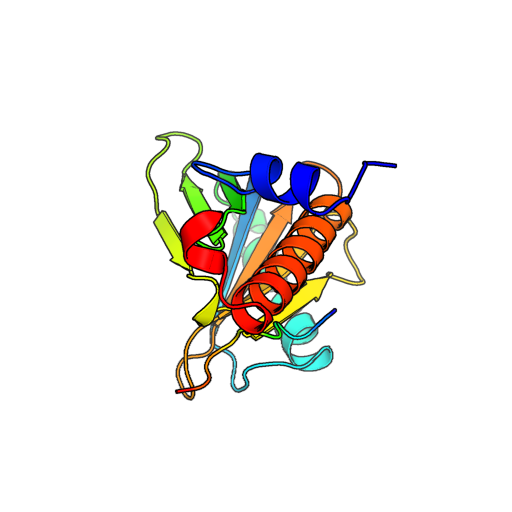7 ALA A N 1
ATOM 963 C CA . ALA A 1 125 ? -3.058 9.757 14.832 1.00 19.28 147 ALA A CA 1
ATOM 964 C C . ALA A 1 125 ? -3.923 8.511 15.008 1.00 18.23 147 ALA A C 1
ATOM 965 O O . ALA A 1 125 ? -3.669 7.478 14.387 1.00 18.38 147 ALA A O 1
ATOM 967 N N . GLU A 1 126 ? -4.950 8.613 15.844 1.00 18.12 148 GLU A N 1
ATOM 968 C CA . GLU A 1 126 ? -5.829 7.480 16.120 1.00 18.51 148 GLU A CA 1
ATOM 969 C C . GLU A 1 126 ? -6.281 6.653 14.908 1.00 17.95 148 GLU A C 1
ATOM 970 O O . GLU A 1 126 ? -6.136 5.429 14.910 1.00 18.48 148 GLU A O 1
ATOM 976 N N . PRO A 1 127 ? -6.847 7.294 13.866 1.00 17.17 149 PRO A N 1
ATOM 977 C CA . PRO A 1 127 ? -7.279 6.506 12.701 1.00 16.96 149 PRO A CA 1
ATOM 978 C C . PRO A 1 127 ? -6.161 5.693 12.047 1.00 14.89 149 PRO A C 1
ATOM 979 O O . PRO A 1 127 ? -6.401 4.618 11.486 1.00 13.87 149 PRO A O 1
ATOM 983 N N . VAL A 1 128 ? -4.943 6.217 12.104 1.00 13.36 150 VAL A N 1
ATOM 984 C CA . VAL A 1 128 ? -3.800 5.529 11.517 1.00 13.28 150 VAL A CA 1
ATOM 985 C C . VAL A 1 128 ? -3.447 4.317 12.366 1.00 14.90 150 VAL A C 1
ATOM 986 O O . VAL A 1 128 ? -3.214 3.222 11.846 1.00 14.02 150 VAL A O 1
ATOM 990 N N . ILE A 1 129 ? -3.399 4.518 13.678 1.00 14.66 151 ILE A N 1
ATOM 991 C CA . ILE A 1 129 ? -3.079 3.431 14.594 1.00 14.66 151 ILE A CA 1
ATOM 992 C C . ILE A 1 129 ? -4.141 2.339 14.465 1.00 15.04 151 ILE A C 1
ATOM 993 O O . ILE A 1 129 ? -3.819 1.152 14.441 1.00 14.39 151 ILE A O 1
ATOM 998 N N . LEU A 1 130 ? -5.405 2.743 14.358 1.00 15.37 152 LEU A N 1
ATOM 999 C CA . LEU A 1 130 ? -6.490 1.777 14.223 1.00 16.61 152 LEU A CA 1
ATOM 1000 C C . LEU A 1 130 ? -6.439 1.031 12.891 1.00 16.11 152 LEU A C 1
ATOM 1001 O O . LEU A 1 130 ? -6.829 -0.137 12.820 1.00 16.65 152 LEU A O 1
ATOM 1006 N N . ASP A 1 131 ? -5.967 1.689 11.834 1.00 15.07 153 ASP A N 1
ATOM 1007 C CA . ASP A 1 131 ? -5.843 1.013 10.550 1.00 13.58 153 ASP A CA 1
ATOM 1008 C C . ASP A 1 131 ? -4.769 -0.069 10.682 1.00 14.83 153 ASP A C 1
ATOM 1009 O O . ASP A 1 131 ? -4.915 -1.168 10.153 1.00 12.33 153 ASP A O 1
ATOM 1014 N N . LEU A 1 132 ? -3.689 0.248 11.388 1.00 13.90 154 LEU A N 1
ATOM 1015 C CA . LEU A 1 132 ? -2.619 -0.719 11.584 1.00 13.29 154 LEU A CA 1
ATOM 1016 C C . LEU A 1 132 ? -3.147 -1.904 12.392 1.00 14.52 154 LEU A C 1
ATOM 1017 O O . LEU A 1 132 ? -2.875 -3.057 12.057 1.00 14.40 154 LEU A O 1
ATOM 1022 N N . ARG A 1 133 ? -3.913 -1.625 13.443 1.00 13.42 155 ARG A N 1
ATOM 1023 C CA . ARG A 1 133 ? -4.485 -2.692 14.258 1.00 16.39 155 ARG A CA 1
ATOM 1024 C C . ARG A 1 133 ? -5.359 -3.606 13.401 1.00 16.45 155 ARG A C 1
ATOM 1025 O O . ARG A 1 133 ? -5.228 -4.832 13.454 1.00 13.98 155 ARG A O 1
ATOM 1033 N N . ASP A 1 134 ? -6.255 -3.002 12.620 1.00 15.01 156 ASP A N 1
ATOM 1034 C CA . ASP A 1 134 ? -7.158 -3.756 11.756 1.00 15.60 156 ASP A CA 1
ATOM 1035 C C . ASP A 1 134 ? -6.396 -4.531 10.680 1.00 14.87 156 ASP A C 1
ATOM 1036 O O . ASP A 1 134 ? -6.745 -5.667 10.359 1.00 14.50 156 ASP A O 1
ATOM 1041 N N . LEU A 1 135 ? -5.365 -3.910 10.112 1.00 15.18 157 LEU A N 1
ATOM 1042 C CA . LEU A 1 135 ? -4.568 -4.563 9.073 1.00 14.39 157 LEU A CA 1
ATOM 1043 C C . LEU A 1 135 ? -3.914 -5.839 9.615 1.00 14.77 157 LEU A C 1
ATOM 1044 O O . LEU A 1 135 ? -4.040 -6.916 9.028 1.00 15.46 157 LEU A O 1
ATOM 1049 N N . PHE A 1 136 ? -3.210 -5.702 10.732 1.00 14.33 158 PHE A N 1
ATOM 1050 C CA . PHE A 1 136 ? -2.523 -6.832 11.351 1.00 15.87 158 PHE A CA 1
ATOM 1051 C C . PHE A 1 136 ? -3.478 -7.965 11.726 1.00 16.05 158 PHE A C 1
ATOM 1052 O O . PHE A 1 136 ? -3.199 -9.132 11.449 1.00 16.90 158 PHE A O 1
ATOM 1060 N N . GLN A 1 137 ? -4.593 -7.624 12.366 1.00 15.95 159 GLN A N 1
ATOM 1061 C CA . GLN A 1 137 ? -5.571 -8.628 12.776 1.00 17.98 159 GLN A CA 1
ATOM 1062 C C . GLN A 1 137 ? -6.169 -9.325 11.555 1.00 18.96 159 GLN A C 1
ATOM 1063 O O . GLN A 1 137 ? -6.406 -10.532 11.573 1.00 19.00 159 GLN A O 1
ATOM 1069 N N . LEU A 1 138 ? -6.410 -8.563 10.492 1.00 17.59 160 LEU A N 1
ATOM 1070 C CA . LEU A 1 138 ? -6.974 -9.131 9.273 1.00 17.47 160 LEU A CA 1
ATOM 1071 C C . LEU A 1 138 ? -5.997 -10.118 8.639 1.00 17.10 160 LEU A C 1
ATOM 1072 O O . LEU A 1 138 ? -6.391 -11.198 8.202 1.00 18.32 160 LEU A O 1
ATOM 1077 N N . ILE A 1 139 ? -4.722 -9.744 8.576 1.00 17.84 161 ILE A N 1
ATOM 1078 C CA . ILE A 1 139 ? -3.721 -10.627 7.988 1.00 17.85 161 ILE A CA 1
ATOM 1079 C C . ILE A 1 139 ? -3.596 -11.901 8.827 1.00 19.43 161 ILE A C 1
ATOM 1080 O O . ILE A 1 139 ? -3.522 -13.003 8.279 1.00 20.51 161 ILE A O 1
ATOM 1085 N N . TYR A 1 140 ? -3.602 -11.747 10.147 1.00 19.23 162 TYR A N 1
ATOM 1086 C CA . TYR A 1 140 ? -3.519 -12.893 11.048 1.00 21.76 162 TYR A CA 1
ATOM 1087 C C . TYR A 1 140 ? -4.694 -13.831 10.788 1.00 21.38 162 TYR A C 1
ATOM 1088 O O . TYR A 1 140 ? -4.521 -15.041 10.659 1.00 21.05 162 TYR A O 1
ATOM 1097 N N . GLU A 1 141 ? -5.889 -13.257 10.710 1.00 22.32 163 GLU A N 1
ATOM 1098 C CA . GLU A 1 141 ? -7.106 -14.030 10.479 1.00 25.44 163 GLU A CA 1
ATOM 1099 C C . GLU A 1 141 ? -7.121 -14.724 9.122 1.00 26.16 163 GLU A C 1
ATOM 1100 O O . GLU A 1 141 ? -7.526 -15.885 9.019 1.00 26.66 163 GLU A O 1
ATOM 1106 N N . LEU A 1 142 ? -6.688 -14.017 8.081 1.00 23.60 164 LEU A N 1
ATOM 1107 C CA . LEU A 1 142 ? -6.662 -14.601 6.746 1.00 23.50 164 LEU A CA 1
ATOM 1108 C C . LEU A 1 142 ? -5.621 -15.709 6.657 1.00 24.90 164 LEU A C 1
ATOM 1109 O O . LEU A 1 142 ? -5.855 -16.736 6.022 1.00 25.17 164 LEU A O 1
ATOM 1114 N N . LYS A 1 143 ? -4.467 -15.500 7.287 1.00 26.42 165 LYS A N 1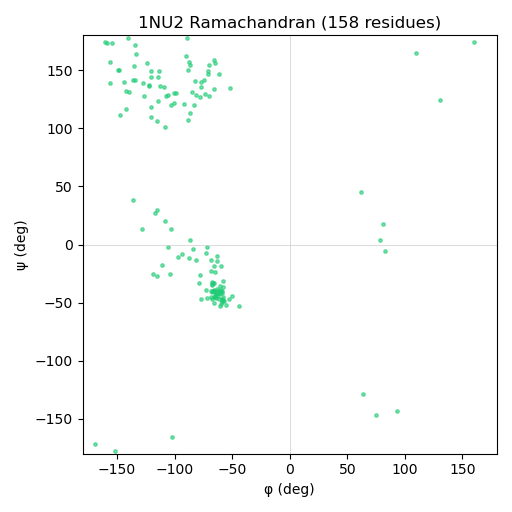
ATOM 1115 C CA . LYS A 1 143 ? -3.407 -16.500 7.261 1.00 28.71 165 LYS A CA 1
ATOM 1116 C C . LYS A 1 143 ? -3.866 -17.747 8.000 1.00 30.73 165 LYS A C 1
ATOM 1117 O O . LYS A 1 143 ? -3.600 -18.870 7.564 1.00 29.78 165 LYS A O 1
ATOM 1123 N N . GLN A 1 144 ? -4.561 -17.548 9.116 1.00 29.81 166 GLN A N 1
ATOM 1124 C CA . GLN A 1 144 ? -5.057 -18.668 9.902 1.00 33.85 166 GLN A CA 1
ATOM 1125 C C . GLN A 1 144 ? -6.002 -19.502 9.034 1.00 34.56 166 GLN A C 1
ATOM 1126 O O . GLN A 1 144 ? -5.953 -20.732 9.060 1.00 34.51 166 GLN A O 1
ATOM 1132 N N . ARG A 1 145 ? -6.848 -18.831 8.255 1.00 34.63 167 ARG A N 1
ATOM 1133 C CA . ARG A 1 145 ? -7.785 -19.529 7.380 1.00 35.24 167 ARG A CA 1
ATOM 1134 C C . ARG A 1 145 ? -7.106 -19.900 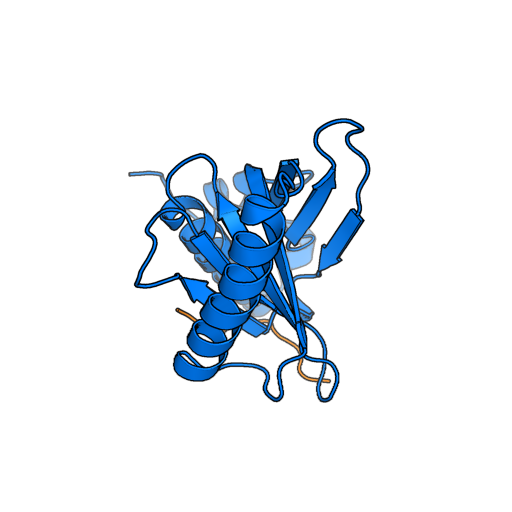6.065 1.00 35.28 167 ARG A C 1
ATOM 1135 O O . ARG A 1 145 ? -7.703 -20.558 5.214 1.00 34.58 167 ARG A O 1
ATOM 1143 N N . GLU A 1 146 ? -5.856 -19.473 5.910 1.00 35.89 168 GLU A N 1
ATOM 1144 C CA . GLU A 1 146 ? -5.079 -19.741 4.706 1.00 37.77 168 GLU A CA 1
ATOM 1145 C C . GLU A 1 146 ? -5.709 -19.113 3.464 1.00 37.59 168 GLU A C 1
ATOM 1146 O O . GLU A 1 146 ? -5.813 -19.753 2.418 1.00 36.85 168 GLU A O 1
ATOM 1152 N N . GLU A 1 147 ? -6.123 -17.856 3.585 1.00 36.98 169 GLU A N 1
ATOM 1153 C CA . GLU A 1 147 ? -6.747 -17.145 2.475 1.00 36.36 169 GLU A CA 1
ATOM 1154 C C . GLU A 1 147 ? -6.094 -15.796 2.197 1.00 35.27 169 GLU A C 1
ATOM 1155 O O . GLU A 1 147 ? -6.653 -14.979 1.463 1.00 34.49 169 GLU A O 1
ATOM 1161 N N . LEU A 1 148 ? -4.923 -15.552 2.778 1.00 33.89 170 LEU A N 1
ATOM 1162 C CA . LEU A 1 148 ? -4.248 -14.274 2.567 1.00 34.55 170 LEU A CA 1
ATOM 1163 C C . LEU A 1 148 ? -4.038 -13.996 1.083 1.00 35.66 170 LEU A C 1
ATOM 1164 O O . LEU A 1 148 ? -4.395 -12.925 0.586 1.00 34.92 170 LEU A O 1
ATOM 1169 N N . GLU A 1 149 ? -3.456 -14.965 0.383 1.00 37.27 171 GLU A N 1
ATOM 1170 C CA . GLU A 1 149 ? -3.190 -14.834 -1.046 1.00 40.31 171 GLU A CA 1
ATOM 1171 C C . GLU A 1 149 ? -4.460 -14.576 -1.856 1.00 40.65 171 GLU A C 1
ATOM 1172 O O . GLU A 1 149 ? -4.434 -13.829 -2.835 1.00 41.56 171 GLU A O 1
ATOM 1178 N N . LYS A 1 150 ? -5.564 -15.193 -1.450 1.00 41.20 172 LYS A N 1
ATOM 1179 C CA . LYS A 1 150 ? -6.836 -15.012 -2.146 1.00 42.17 172 LYS A CA 1
ATOM 1180 C C . LYS A 1 150 ? -7.462 -13.644 -1.895 1.00 43.45 172 LYS A C 1
ATOM 1181 O O . LYS A 1 150 ? -8.464 -13.298 -2.520 1.00 43.43 172 LYS A O 1
ATOM 1187 N N . LYS A 1 151 ? -6.879 -12.865 -0.989 1.00 43.24 173 LYS A N 1
ATOM 1188 C CA . LYS A 1 151 ? -7.429 -11.551 -0.674 1.00 44.10 173 LYS A CA 1
ATOM 1189 C C . LYS A 1 151 ? -6.484 -10.388 -0.962 1.00 45.15 173 LYS A C 1
ATOM 1190 O O . LYS A 1 151 ? -6.929 -9.265 -1.195 1.00 44.71 173 LYS A O 1
ATOM 1196 N N . ALA A 1 152 ? -5.184 -10.657 -0.947 1.00 47.56 174 ALA A N 1
ATOM 1197 C CA . ALA A 1 152 ? -4.188 -9.621 -1.199 1.00 50.08 174 ALA A CA 1
ATOM 1198 C C . ALA A 1 152 ? -3.893 -9.464 -2.690 1.00 51.46 174 ALA A C 1
ATOM 1199 O O . ALA A 1 152 ? -4.153 -8.367 -3.229 1.00 53.42 174 ALA A O 1
ATOM 1201 N N . ASN B 2 1 ? -1.493 1.105 22.101 1.00 25.51 5 ASN B N 1
ATOM 1202 C CA . ASN B 2 1 ? -0.227 0.336 21.932 1.00 24.60 5 ASN B CA 1
ATOM 1203 C C . ASN B 2 1 ? -0.526 -1.145 21.796 1.00 25.48 5 ASN B C 1
ATOM 1204 O O . ASN B 2 1 ? -1.272 -1.709 22.596 1.00 25.62 5 ASN B O 1
ATOM 1209 N N . PHE B 2 2 ? 0.052 -1.779 20.783 1.00 22.23 6 PHE B N 1
ATOM 1210 C CA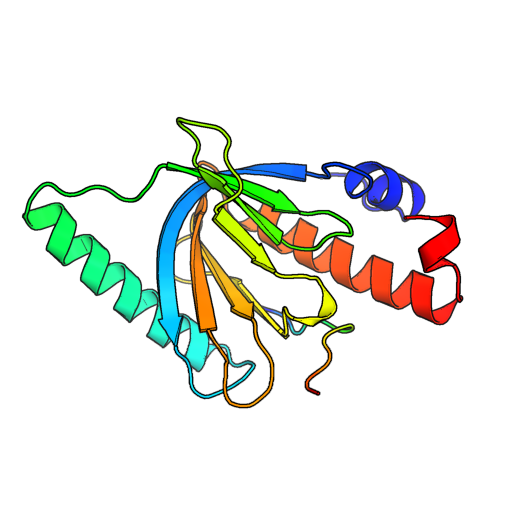 . PHE B 2 2 ? -0.186 -3.196 20.575 1.00 21.18 6 PHE B CA 1
ATOM 1211 C C . PHE B 2 2 ? 0.920 -3.890 19.794 1.00 21.14 6 PHE B C 1
ATOM 1212 O O . PHE B 2 2 ? 1.689 -3.259 19.061 1.00 18.06 6 PHE B O 1
ATOM 1220 N N . ASP B 2 3 ? 0.997 -5.203 19.979 1.00 18.27 7 ASP B N 1
ATOM 1221 C CA . ASP B 2 3 ? 1.987 -6.023 19.306 1.00 19.76 7 ASP B CA 1
ATOM 1222 C C . ASP B 2 3 ? 1.384 -6.452 17.980 1.00 19.14 7 ASP B C 1
ATOM 1223 O O . ASP B 2 3 ? 0.167 -6.601 17.860 1.00 19.18 7 ASP B O 1
ATOM 1228 N N . ASN B 2 4 ? 2.233 -6.654 16.983 1.00 16.54 8 ASN B N 1
ATOM 1229 C CA . ASN B 2 4 ? 1.756 -7.107 15.689 1.00 18.00 8 ASN B CA 1
ATOM 1230 C C . ASN B 2 4 ? 1.690 -8.635 15.727 1.00 18.40 8 ASN B C 1
ATOM 1231 O O . ASN B 2 4 ? 2.717 -9.305 15.806 1.00 18.39 8 ASN B O 1
ATOM 1236 N N . PRO B 2 5 ? 0.479 -9.206 15.666 1.00 19.93 9 PRO B N 1
ATOM 1237 C CA . PRO B 2 5 ? 0.362 -10.668 15.700 1.00 20.18 9 PRO B CA 1
ATOM 1238 C C . PRO B 2 5 ? 1.076 -11.421 14.577 1.00 22.32 9 PRO B C 1
ATOM 1239 O O . PRO B 2 5 ? 1.337 -12.620 14.704 1.00 24.01 9 PRO B O 1
ATOM 1243 N N . VAL B 2 6 ? 1.403 -10.738 13.483 1.00 22.70 10 VAL B N 1
ATOM 1244 C CA . VAL B 2 6 ? 2.071 -11.411 12.372 1.00 23.85 10 VAL B CA 1
ATOM 1245 C C . VAL B 2 6 ? 3.541 -11.043 12.201 1.00 24.65 10 VAL B C 1
ATOM 1246 O O . VAL B 2 6 ? 4.116 -11.238 11.132 1.00 25.53 10 VAL B O 1
ATOM 1250 N N . TYR B 2 7 ? 4.144 -10.514 13.260 1.00 24.35 11 TYR B N 1
ATOM 1251 C CA . TYR B 2 7 ? 5.557 -10.141 13.243 1.00 25.21 11 TYR B CA 1
ATOM 1252 C C . TYR B 2 7 ? 6.424 -11.393 13.310 1.00 28.25 11 TYR B C 1
ATOM 1253 O O . TYR B 2 7 ? 6.087 -12.341 14.017 1.00 26.67 11 TYR B O 1
ATOM 1262 N N . ARG B 2 8 ? 7.527 -11.388 12.564 1.00 30.30 12 ARG B N 1
ATOM 1263 C CA . ARG B 2 8 ? 8.474 -12.506 12.545 1.00 35.77 12 ARG B CA 1
ATOM 1264 C C . ARG B 2 8 ? 9.808 -12.025 13.114 1.00 36.84 12 ARG B C 1
ATOM 1265 O O . ARG B 2 8 ? 10.537 -11.290 12.451 1.00 36.23 12 ARG B O 1
ATOM 1273 N N . LYS B 2 9 ? 10.129 -12.445 14.333 1.00 40.38 13 LYS B N 1
ATOM 1274 C CA . LYS B 2 9 ? 11.373 -12.032 14.979 1.00 43.93 13 LYS B CA 1
ATOM 1275 C C . LYS B 2 9 ? 12.618 -12.548 14.259 1.00 45.59 13 LYS B C 1
ATOM 1276 O O . LYS B 2 9 ? 13.698 -11.975 14.395 1.00 45.33 13 LYS B O 1
ATOM 1282 N N . THR B 2 10 ? 12.456 -13.630 13.502 1.00 48.33 14 THR B N 1
ATOM 1283 C CA . THR B 2 10 ? 13.555 -14.243 12.757 1.00 51.69 14 THR B CA 1
ATOM 1284 C C . THR B 2 10 ? 14.395 -13.224 11.991 1.00 53.13 14 THR B C 1
ATOM 1285 O O . THR B 2 10 ? 14.204 -13.107 10.759 1.00 54.16 14 THR B O 1
#

GO terms:
  GO:0005737 cytoplasm (C, IDA)
  GO:0035591 signaling adaptor activity (F, IDA)
  GO:0001764 neuron migration (P, IMP)
  GO:0038026 reelin-mediated signaling pathway (P, IMP)
  GO:0021799 cerebral cortex radially oriented cell migration (P, IMP)
  GO:0021942 radial glia guided migration of Purkinje cell (P, IMP)
  GO:0001764 neuron migration (P, IGI)
  GO:0048471 perinuclear region of cytoplasm (C, IGI)
  GO:0045860 positive regulation of protein kinase activity (P, IGI)
  GO:0016358 dendrite development (P, IGI)
  GO:0021799 cerebral cortex radially oriented cell migration (P, IGI)
  GO:0021942 radial glia guided migration of Purkinje cell (P, IGI)
  GO:0050771 negative regulation of axonogenesis (P, IGI)
  GO:0045666 positive regulation of neuron differentiation (P, IMP)
  GO:0016358 dendrite development (P, IMP)
  GO:0021589 cerebellum structural organization (P, IMP)
  GO:0021766 hippocampus development (P, IMP)
  GO:0021795 cerebral cortex cell migration (P, IMP)
  GO:0021813 cell-cell adhesion involved in neuronal-glial interactions involved in cerebral cortex radial glia guided migration (P, IMP)
  GO:0046426 negative regulation of receptor signaling pathway via JAK-STAT (P, IMP)

B-factor: mean 25.56, std 10.7, range [10.32, 62.96]

Solvent-accessible surface area: 8682 Å² total; per-residue (Å²): 139,74,87,80,52,61,68,43,14,15,141,74,0,99,67,158,26,21,150,32,117,4,72,22,13,15,55,14,146,21,107,40,3,100,25,85,147,40,2,35,65,4,3,140,121,14,55,45,97,33,64,33,24,130,93,165,48,99,140,56,62,91,0,18,0,8,0,2,36,28,0,1,56,0,37,19,58,176,105,36,51,89,90,49,84,10,24,13,73,46,0,1,19,0,3,67,1,125,101,27,123,78,0,0,0,0,0,0,10,57,133,77,86,11,72,2,0,0,0,38,2,37,142,44,0,104,42,0,12,43,0,0,100,10,0,1,76,3,5,89,63,0,107,121,112,153,55,40,148,154,74,72,80,43,76,8,70,19,31,150,84,124

CATH classification: 2.30.29.30

Radius of gyration: 15.53 Å; Cα contacts (8 Å, |Δi|>4): 332; chains: 2; bounding box: 37×47×33 Å

Nearest PDB structures (foldseek):
  1oqn-assembly2_B  TM=9.482E-01  e=3.146E-27  Mus musculus
  6o5o-assembly2_B  TM=9.652E-01  e=6.067E-23  Homo sapiens
  1m7e-assembly1_A  TM=9.581E-01  e=5.383E-23  Mus musculus
  6itu-assembly1_A  TM=8.867E-01  e=3.428E-12  Homo sapiens
  3so6-assembly1_A  TM=8.366E-01  e=8.158E-11  Rattus norvegicus

Foldseek 3Di:
DDDLDLVVLLVQAADQHDKFKWFWLDKFWFQDQDDQVRQLVVQVVSNVVQVVVVVVVDHTFIWMWHDHQQGIWIARVVPRHTDDGAGLVFWRDKAAHPVDQQKIWTWGHDHPGIMITIIGTPDGCVVVSVSNVSSNVSCVVCVVVPCNVVRD/DDDDPPDDPD